Protein AF-T0LHX2-F1 (afdb_monomer)

Radius of gyration: 12.81 Å; Cα contacts (8 Å, |Δi|>4): 12; chains: 1; bounding box: 31×15×32 Å

Structure (mmCIF, N/CA/C/O backbone):
data_AF-T0LHX2-F1
#
_entry.id   AF-T0LHX2-F1
#
loop_
_atom_site.group_PDB
_atom_site.id
_atom_site.type_symbol
_atom_site.label_atom_id
_atom_site.label_alt_id
_atom_site.label_comp_id
_atom_site.label_asym_id
_atom_site.label_entity_id
_atom_site.label_seq_id
_atom_site.pdbx_PDB_ins_code
_atom_site.Cartn_x
_atom_site.Cartn_y
_atom_site.Cartn_z
_atom_site.occupancy
_atom_site.B_iso_or_equiv
_atom_site.auth_seq_id
_atom_site.auth_comp_id
_atom_site.auth_asym_id
_atom_site.auth_atom_id
_atom_site.pdbx_PDB_model_num
ATOM 1 N N . MET A 1 1 ? -1.724 2.391 23.281 1.00 68.25 1 MET A N 1
ATOM 2 C CA . MET A 1 1 ? -2.433 1.432 22.398 1.00 68.25 1 MET A CA 1
ATOM 3 C C . MET A 1 1 ? -3.135 2.099 21.217 1.00 68.25 1 MET A C 1
ATOM 5 O O . MET A 1 1 ? -2.859 1.693 20.099 1.00 68.25 1 MET A O 1
ATOM 9 N N . LYS A 1 2 ? -3.973 3.133 21.412 1.00 85.69 2 LYS A N 1
ATOM 10 C CA . LYS A 1 2 ? -4.691 3.810 20.307 1.00 85.69 2 LYS A CA 1
ATOM 11 C C . LYS A 1 2 ? -3.769 4.336 19.191 1.00 85.69 2 LYS A C 1
ATOM 13 O O . LYS A 1 2 ? -4.017 4.057 18.026 1.00 85.69 2 LYS A O 1
ATOM 18 N N . SER A 1 3 ? -2.675 5.003 19.553 1.00 93.94 3 SER A N 1
ATOM 19 C CA . SER A 1 3 ? -1.678 5.527 18.605 1.00 93.94 3 SER A CA 1
ATOM 20 C C . SER A 1 3 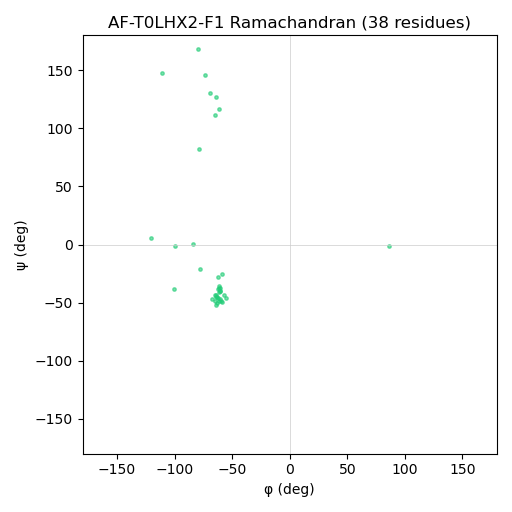? -0.988 4.443 17.771 1.00 93.94 3 SER A C 1
ATOM 22 O O . SER A 1 3 ? -0.748 4.641 16.586 1.00 93.94 3 SER A O 1
ATOM 24 N N . TYR A 1 4 ? -0.708 3.281 18.366 1.00 94.25 4 TYR A N 1
ATOM 25 C CA . TYR A 1 4 ? -0.094 2.153 17.664 1.00 94.25 4 TYR A CA 1
ATOM 26 C C . TYR A 1 4 ? -1.043 1.558 16.617 1.00 94.25 4 TYR A C 1
ATOM 28 O O . TYR A 1 4 ? -0.666 1.405 15.459 1.00 94.25 4 TYR A O 1
ATOM 36 N N . ALA A 1 5 ? -2.305 1.319 16.991 1.00 97.12 5 ALA A N 1
ATOM 37 C CA . ALA A 1 5 ? -3.325 0.847 16.053 1.00 97.12 5 ALA A CA 1
ATOM 38 C C . ALA A 1 5 ? -3.559 1.847 14.906 1.00 97.12 5 ALA A C 1
ATOM 40 O O . ALA A 1 5 ? -3.686 1.457 13.750 1.00 97.12 5 ALA A O 1
ATOM 41 N N . GLN A 1 6 ? -3.558 3.149 15.206 1.00 97.62 6 GLN A N 1
ATOM 42 C CA . GLN A 1 6 ? -3.650 4.193 14.182 1.00 97.62 6 GLN A CA 1
ATOM 43 C C . GLN A 1 6 ? -2.459 4.166 13.217 1.00 97.62 6 GLN A C 1
ATOM 45 O O . GLN A 1 6 ? -2.657 4.361 12.020 1.00 97.62 6 GLN A O 1
ATOM 50 N N . MET A 1 7 ? -1.248 3.899 13.716 1.00 97.56 7 MET A N 1
ATOM 51 C CA . MET A 1 7 ? -0.055 3.790 12.876 1.00 97.56 7 MET A CA 1
ATOM 52 C C . MET A 1 7 ? -0.145 2.601 11.917 1.00 97.56 7 MET A C 1
ATOM 54 O O . MET A 1 7 ? 0.131 2.763 10.733 1.00 97.56 7 MET A O 1
ATOM 58 N N . ILE A 1 8 ? -0.603 1.441 12.402 1.00 97.75 8 ILE A N 1
ATOM 59 C CA . ILE A 1 8 ? -0.841 0.263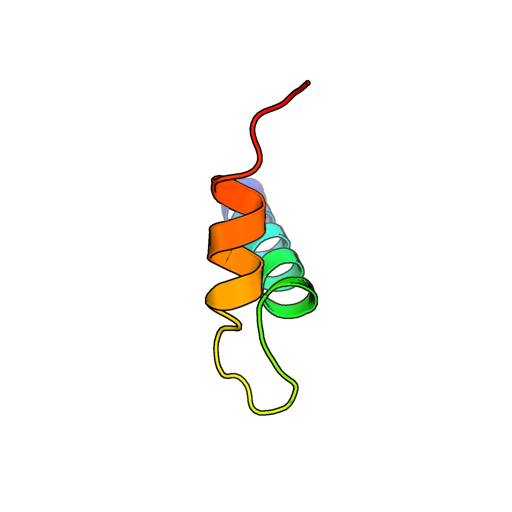 11.554 1.00 97.75 8 ILE A CA 1
ATOM 60 C C . ILE A 1 8 ? -1.862 0.593 10.467 1.00 97.75 8 ILE A C 1
ATOM 62 O O . ILE A 1 8 ? -1.589 0.369 9.296 1.00 97.75 8 ILE A O 1
ATOM 66 N N . ASN A 1 9 ? -3.001 1.189 10.828 1.00 97.94 9 ASN A N 1
ATOM 67 C CA . ASN A 1 9 ? -4.042 1.521 9.854 1.00 97.94 9 ASN A CA 1
ATOM 68 C C . ASN A 1 9 ? -3.545 2.499 8.786 1.00 97.94 9 ASN A C 1
ATOM 70 O O . ASN A 1 9 ? -3.863 2.341 7.609 1.00 97.94 9 ASN A O 1
ATOM 74 N N . LYS A 1 10 ? -2.763 3.506 9.196 1.00 98.06 10 LYS A N 1
ATOM 75 C CA . LYS A 1 10 ? -2.154 4.462 8.272 1.00 98.06 10 LYS A CA 1
ATOM 76 C C . LYS A 1 10 ? -1.207 3.749 7.304 1.00 98.06 10 LYS A C 1
ATOM 78 O O . LYS A 1 10 ? -1.356 3.919 6.101 1.00 98.06 10 LYS A O 1
ATOM 83 N N . PHE A 1 11 ? -0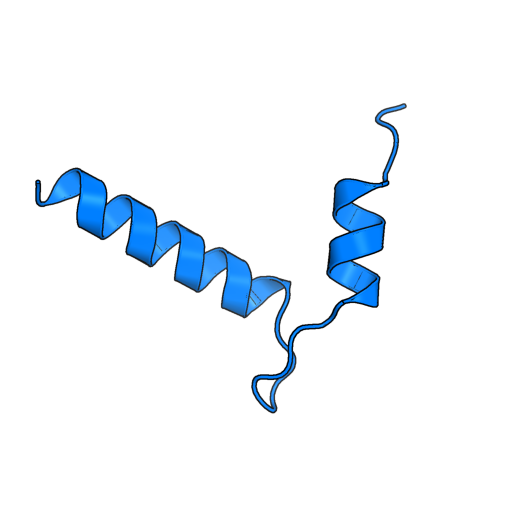.316 2.906 7.822 1.00 97.88 11 PHE A N 1
ATOM 84 C CA . PHE A 1 11 ? 0.606 2.116 7.009 1.00 97.88 11 PHE A CA 1
ATOM 85 C C . PHE A 1 11 ? -0.129 1.184 6.038 1.00 97.88 11 PHE A C 1
ATOM 87 O O . PHE A 1 11 ? 0.169 1.183 4.850 1.00 97.88 11 PHE A O 1
ATOM 94 N N . THR A 1 12 ? -1.116 0.417 6.513 1.00 97.81 12 THR A N 1
ATOM 95 C CA . THR A 1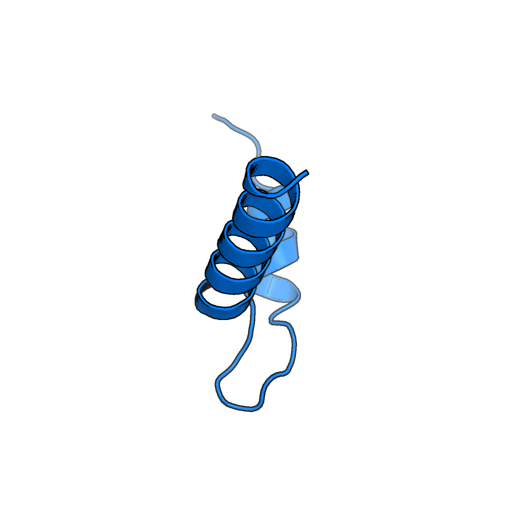 12 ? -1.887 -0.506 5.669 1.00 97.81 12 THR A CA 1
ATOM 96 C C . THR A 1 12 ? -2.619 0.235 4.557 1.00 97.81 12 THR A C 1
ATOM 98 O O . THR A 1 12 ? -2.640 -0.247 3.428 1.00 97.81 12 THR A O 1
ATOM 101 N N . LYS A 1 13 ? -3.185 1.412 4.855 1.00 98.19 13 LYS A N 1
ATOM 102 C CA . LYS A 1 13 ? -3.832 2.249 3.844 1.00 98.19 13 LYS A CA 1
ATOM 103 C C . LYS A 1 13 ? -2.830 2.737 2.798 1.00 98.19 13 LYS A C 1
ATOM 105 O O . LYS A 1 13 ? -3.053 2.527 1.616 1.00 98.19 13 LYS A O 1
ATOM 110 N N . GLU A 1 14 ? -1.722 3.336 3.226 1.00 98.31 14 GLU A N 1
ATOM 111 C CA . GLU A 1 14 ? -0.692 3.846 2.311 1.00 98.31 14 GLU A CA 1
ATOM 112 C C . GLU A 1 14 ? -0.083 2.727 1.453 1.00 98.31 14 GLU A C 1
ATOM 114 O O . GLU A 1 14 ? 0.161 2.921 0.260 1.00 98.31 14 GLU A O 1
ATOM 119 N N . PHE A 1 15 ? 0.103 1.538 2.034 1.00 98.25 15 PHE A N 1
ATOM 120 C CA . PHE A 1 15 ? 0.536 0.351 1.308 1.00 98.25 15 PHE A CA 1
ATOM 121 C C . PHE A 1 15 ? -0.485 -0.063 0.248 1.00 98.25 15 PHE A C 1
ATOM 123 O O . PHE A 1 15 ? -0.103 -0.244 -0.903 1.00 98.25 15 PHE A O 1
ATOM 130 N N . ALA A 1 16 ? -1.765 -0.188 0.608 1.00 98.19 16 ALA A N 1
ATOM 131 C CA . ALA A 1 16 ? -2.810 -0.595 -0.328 1.00 98.19 16 ALA A CA 1
ATOM 132 C C . ALA A 1 16 ? -2.981 0.422 -1.466 1.00 98.19 16 ALA A C 1
ATOM 134 O O . ALA A 1 16 ? -2.991 0.030 -2.629 1.00 98.19 16 ALA A O 1
ATOM 135 N N . ASP A 1 17 ? -3.017 1.716 -1.138 1.00 98.06 17 ASP A N 1
ATOM 136 C CA . ASP A 1 17 ? -3.156 2.806 -2.111 1.00 98.06 17 ASP A CA 1
ATOM 137 C C . ASP A 1 17 ? -1.969 2.848 -3.101 1.00 98.06 17 ASP A C 1
ATOM 139 O O . ASP A 1 17 ? -2.113 3.301 -4.236 1.00 98.06 17 ASP A O 1
ATOM 143 N N . THR A 1 18 ? -0.784 2.376 -2.689 1.00 98.06 18 THR A N 1
ATOM 144 C CA . THR A 1 18 ? 0.440 2.450 -3.506 1.00 98.06 18 THR A CA 1
ATOM 145 C C . THR A 1 18 ? 0.778 1.141 -4.217 1.00 98.06 18 THR A C 1
ATOM 147 O O . THR A 1 18 ? 1.267 1.181 -5.347 1.00 98.06 18 THR A O 1
ATOM 150 N N . PHE A 1 19 ? 0.576 -0.007 -3.575 1.00 98.38 19 PHE A N 1
ATOM 151 C CA . PHE A 1 19 ? 1.104 -1.307 -4.001 1.00 98.38 19 PHE A CA 1
ATOM 152 C C . PHE A 1 19 ? 0.022 -2.353 -4.280 1.00 98.38 19 PHE A C 1
ATOM 154 O O . PHE A 1 19 ? 0.377 -3.495 -4.554 1.00 98.38 19 PHE A O 1
ATOM 161 N N . CYS A 1 20 ? -1.267 -2.005 -4.245 1.00 98.38 20 CYS A N 1
ATOM 162 C CA . CYS A 1 20 ? -2.338 -2.884 -4.714 1.00 98.38 20 CYS A CA 1
ATOM 163 C C . CYS A 1 20 ? -2.985 -2.333 -5.990 1.00 98.38 20 CYS A C 1
ATOM 165 O O . CYS A 1 20 ? -3.077 -1.125 -6.196 1.00 98.38 20 CYS A O 1
ATOM 167 N N . LYS A 1 21 ? -3.436 -3.237 -6.858 1.00 98.06 21 LYS A N 1
ATOM 168 C CA . LYS A 1 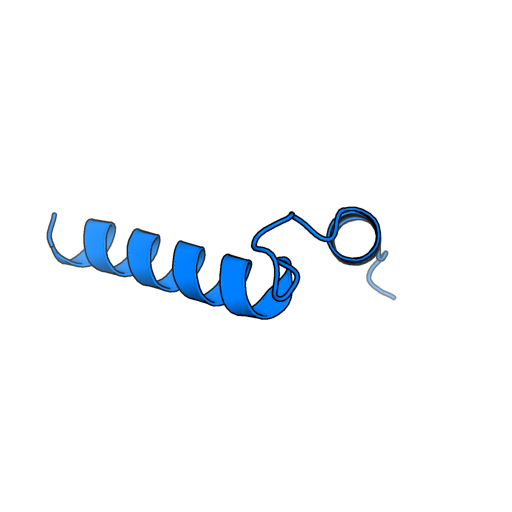21 ? -4.228 -2.930 -8.053 1.00 98.06 21 LYS A CA 1
ATOM 169 C C . LYS A 1 21 ? -5.695 -2.700 -7.678 1.00 98.06 21 LYS A C 1
ATOM 171 O O . LYS A 1 21 ? -6.136 -3.105 -6.604 1.00 98.06 21 LYS A O 1
ATOM 176 N N . ASP A 1 22 ? -6.480 -2.171 -8.615 1.00 97.19 22 ASP A N 1
ATOM 177 C CA . ASP A 1 22 ? -7.919 -1.918 -8.425 1.00 97.19 22 ASP A CA 1
ATOM 178 C C . ASP A 1 22 ? -8.729 -3.181 -8.072 1.00 97.19 22 ASP A C 1
ATOM 180 O O . ASP A 1 22 ? -9.771 -3.098 -7.426 1.00 97.19 22 ASP A O 1
ATOM 184 N N . ASN A 1 23 ? -8.250 -4.366 -8.467 1.00 97.44 23 ASN A N 1
ATOM 185 C CA . ASN A 1 23 ? -8.863 -5.655 -8.126 1.00 97.44 23 ASN A CA 1
ATOM 186 C C . ASN A 1 23 ? -8.446 -6.195 -6.740 1.00 97.44 23 ASN A C 1
ATOM 188 O O . ASN A 1 23 ? -8.874 -7.283 -6.360 1.00 97.44 23 AS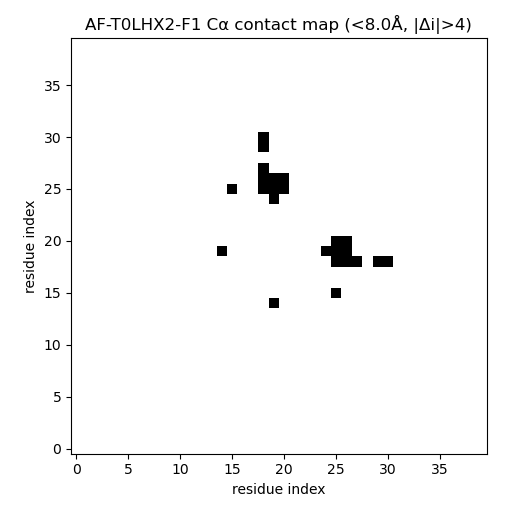N A O 1
ATOM 192 N N . GLY A 1 24 ? -7.612 -5.463 -5.996 1.00 95.44 24 GLY A N 1
ATOM 193 C CA . GLY A 1 24 ? -7.125 -5.830 -4.666 1.00 95.44 24 GLY A CA 1
ATOM 194 C C . GLY A 1 24 ? -5.882 -6.725 -4.646 1.00 95.44 24 GLY A C 1
ATOM 195 O O . GLY A 1 24 ? -5.385 -7.037 -3.565 1.00 95.44 24 GLY A O 1
ATOM 196 N N . GLU A 1 25 ? -5.349 -7.135 -5.799 1.00 98.44 25 GLU A N 1
ATOM 197 C CA . GLU A 1 25 ? -4.093 -7.889 -5.858 1.00 98.44 25 GLU A CA 1
ATOM 198 C C . GLU A 1 25 ? -2.886 -6.994 -5.571 1.00 98.44 25 GLU A C 1
ATOM 200 O O . GLU A 1 25 ? -2.844 -5.839 -5.992 1.00 98.44 25 GLU A O 1
ATOM 205 N N . ILE A 1 26 ? -1.858 -7.550 -4.929 1.00 98.25 26 ILE A N 1
ATOM 206 C CA . ILE A 1 26 ? -0.578 -6.855 -4.748 1.00 98.25 26 ILE A CA 1
ATOM 207 C C . ILE A 1 26 ? 0.132 -6.726 -6.104 1.00 98.25 26 ILE A C 1
ATOM 209 O O . ILE A 1 26 ? 0.326 -7.706 -6.828 1.00 98.25 26 ILE A O 1
ATOM 213 N N . ASP A 1 27 ? 0.575 -5.514 -6.424 1.00 98.44 27 ASP A N 1
ATOM 214 C CA . ASP A 1 27 ? 1.497 -5.221 -7.514 1.00 98.44 27 ASP A CA 1
ATOM 215 C C . ASP A 1 27 ? 2.939 -5.547 -7.087 1.00 98.44 27 ASP A C 1
ATOM 217 O O . ASP A 1 27 ? 3.715 -4.696 -6.640 1.00 98.44 27 ASP A O 1
ATOM 221 N N . TRP A 1 28 ? 3.282 -6.833 -7.189 1.00 96.88 28 TRP A N 1
ATOM 222 C CA . TRP A 1 28 ? 4.590 -7.351 -6.787 1.00 96.88 28 TRP A CA 1
ATOM 223 C C . TRP A 1 28 ? 5.753 -6.744 -7.569 1.00 96.88 28 TRP A C 1
ATOM 225 O O . TRP A 1 28 ? 6.809 -6.519 -6.984 1.00 96.88 28 TRP A O 1
ATOM 235 N N . ASP A 1 29 ? 5.580 -6.456 -8.859 1.00 96.75 29 ASP A N 1
ATOM 236 C CA . ASP A 1 29 ? 6.643 -5.863 -9.676 1.00 96.75 29 ASP A CA 1
ATOM 237 C C . ASP A 1 29 ? 6.995 -4.461 -9.159 1.00 96.75 29 ASP A C 1
ATOM 239 O O . ASP A 1 29 ? 8.168 -4.164 -8.912 1.00 96.75 29 ASP A O 1
ATOM 243 N N . LYS A 1 30 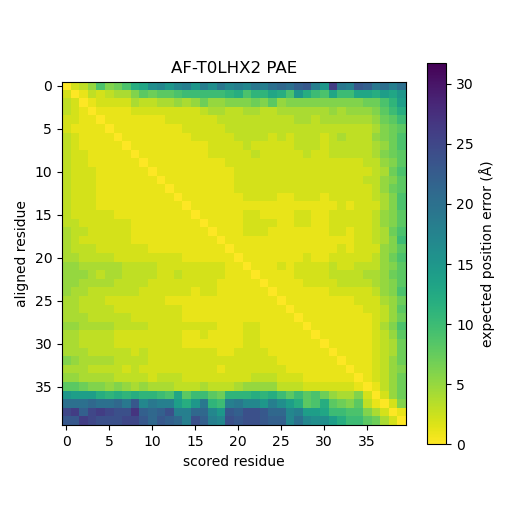? 5.982 -3.636 -8.865 1.00 96.56 30 LYS A N 1
ATOM 244 C CA . LYS A 1 30 ? 6.181 -2.320 -8.248 1.00 96.56 30 LYS A CA 1
ATOM 245 C C . LYS A 1 30 ? 6.821 -2.417 -6.864 1.00 96.56 30 LYS A C 1
ATOM 247 O O . LYS A 1 30 ? 7.760 -1.673 -6.572 1.00 96.56 30 LYS A O 1
ATOM 252 N N . LEU A 1 31 ? 6.335 -3.326 -6.017 1.00 96.94 31 LEU A N 1
ATOM 253 C CA . LEU A 1 31 ? 6.850 -3.500 -4.657 1.00 96.94 31 LEU A CA 1
ATOM 254 C C . LEU A 1 31 ? 8.316 -3.958 -4.651 1.00 96.94 31 LEU A C 1
ATOM 256 O O . LEU A 1 31 ? 9.119 -3.435 -3.878 1.00 96.94 31 LEU A O 1
ATOM 260 N N . VAL A 1 32 ? 8.683 -4.908 -5.514 1.00 95.75 32 VAL A N 1
ATOM 261 C CA . VAL A 1 32 ? 10.065 -5.392 -5.637 1.00 95.75 32 VAL A CA 1
ATOM 262 C C . VAL A 1 32 ? 10.973 -4.278 -6.148 1.00 95.75 32 VAL A C 1
ATOM 264 O O . VAL A 1 32 ? 11.988 -4.002 -5.515 1.00 95.75 32 VAL A O 1
ATOM 267 N N . ARG A 1 33 ? 10.593 -3.566 -7.218 1.00 95.50 33 ARG A N 1
ATOM 268 C CA . ARG A 1 33 ? 11.382 -2.435 -7.743 1.00 95.50 33 ARG A CA 1
ATOM 269 C C . ARG A 1 33 ? 11.615 -1.352 -6.698 1.00 95.50 33 ARG A C 1
ATOM 271 O O . ARG A 1 33 ? 12.733 -0.868 -6.586 1.00 95.50 33 ARG A O 1
ATOM 278 N N . PHE A 1 34 ? 10.589 -1.002 -5.922 1.00 94.94 34 PHE A N 1
ATOM 279 C CA . PHE A 1 34 ? 10.712 -0.017 -4.849 1.00 94.94 34 PHE A CA 1
ATOM 280 C C . PHE A 1 34 ? 11.733 -0.445 -3.785 1.00 94.94 34 PHE A C 1
ATOM 282 O O . PHE A 1 34 ? 12.591 0.344 -3.410 1.00 94.94 34 PHE A O 1
ATOM 289 N N . ASN A 1 35 ? 11.677 -1.699 -3.326 1.00 93.00 35 ASN A N 1
ATOM 290 C CA . ASN A 1 35 ? 12.582 -2.199 -2.282 1.00 93.00 35 ASN A CA 1
ATOM 291 C C . ASN A 1 35 ? 13.987 -2.546 -2.794 1.00 93.00 35 ASN A C 1
ATOM 293 O O . ASN A 1 35 ? 14.920 -2.653 -2.003 1.00 93.00 35 ASN A O 1
ATOM 297 N N . SER A 1 36 ? 14.136 -2.780 -4.096 1.00 92.69 36 SER A N 1
ATOM 298 C CA . SER A 1 36 ? 15.413 -3.106 -4.737 1.00 92.69 36 SER A CA 1
ATOM 299 C C . SER A 1 36 ? 16.074 -1.908 -5.418 1.00 92.69 36 SER A C 1
ATOM 301 O O . SER A 1 36 ? 17.166 -2.063 -5.960 1.00 92.69 36 SER A O 1
ATOM 303 N N . ALA A 1 37 ? 15.452 -0.726 -5.397 1.00 84.62 37 ALA A N 1
ATOM 304 C CA . ALA A 1 37 ? 16.092 0.497 -5.852 1.00 84.62 37 ALA A CA 1
ATOM 305 C C . ALA A 1 37 ? 17.278 0.811 -4.928 1.00 84.62 37 ALA A C 1
ATOM 307 O O . ALA A 1 37 ? 17.105 1.133 -3.752 1.00 84.62 37 ALA A O 1
ATOM 308 N N . THR A 1 38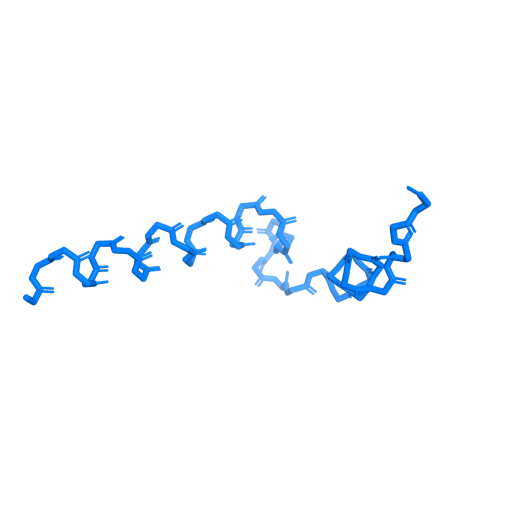 ? 18.498 0.695 -5.449 1.00 71.25 38 THR A N 1
ATOM 309 C CA . THR A 1 38 ? 19.684 1.244 -4.791 1.00 71.25 38 THR A CA 1
ATOM 310 C C . THR A 1 38 ? 19.548 2.759 -4.751 1.00 71.25 38 THR A C 1
ATOM 312 O O . THR A 1 38 ? 19.310 3.376 -5.787 1.00 71.25 38 THR A O 1
ATOM 315 N N . ALA A 1 39 ? 19.683 3.352 -3.566 1.00 64.75 39 ALA A N 1
ATOM 316 C CA . ALA A 1 39 ? 19.870 4.791 -3.456 1.00 64.75 39 ALA A CA 1
ATOM 317 C C . ALA A 1 39 ? 21.180 5.155 -4.175 1.00 64.75 39 ALA A C 1
ATOM 319 O O . ALA A 1 39 ? 22.235 4.650 -3.787 1.00 64.75 39 ALA A O 1
ATOM 320 N N . GLU A 1 40 ? 21.093 5.953 -5.239 1.00 50.56 40 GLU A N 1
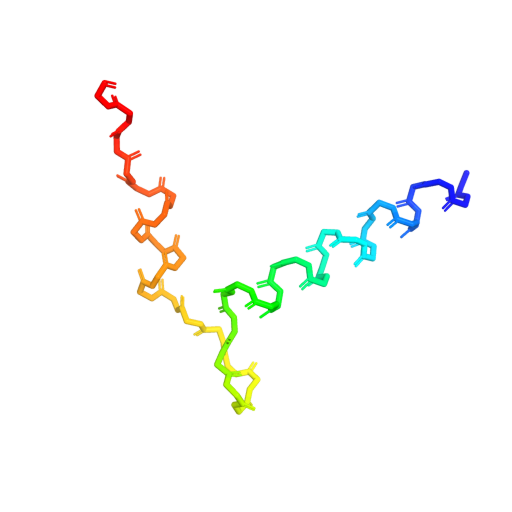ATOM 321 C CA . GLU A 1 40 ? 22.245 6.694 -5.771 1.00 50.56 40 GLU A CA 1
ATOM 322 C C . GLU A 1 40 ? 22.573 7.883 -4.861 1.00 50.56 40 GLU A C 1
ATOM 324 O O . GLU A 1 40 ? 21.619 8.534 -4.365 1.00 50.56 40 GLU A O 1
#

Sequence (40 aa):
MKSYAQMINKFTKEFADTFCKDNGEIDWDKLVRFNSATAE

pLDDT: mean 93.08, std 10.53, range [50.56, 98.44]

Solvent-accessible surface area (backbone atoms only — not comparable to full-atom values): 2474 Å² total; per-residue (Å²): 110,72,68,58,56,50,49,51,53,51,51,53,47,55,46,44,75,70,37,34,45,99,89,67,48,72,38,59,70,62,49,49,51,63,75,65,55,75,85,127

Secondary structure (DSSP, 8-state):
-HHHHHHHHHHHHHHHHHHB-TTS-B-HHHHHHHHH----

Foldseek 3Di:
DVVVVVVVVVVVVVLQVQQADPVGHGNVVSVCCVVPDDDD

Mean predicted aligned error: 4.09 Å